Protein AF-A0A661BWZ9-F1 (afdb_monomer_lite)

Structure (mmCIF, N/CA/C/O backbone):
data_AF-A0A661BWZ9-F1
#
_entry.id   AF-A0A661BWZ9-F1
#
loop_
_atom_site.group_PDB
_atom_site.id
_atom_site.type_symbol
_atom_site.label_atom_id
_atom_site.label_alt_id
_atom_site.label_comp_id
_atom_site.label_asym_id
_atom_site.label_entity_id
_atom_site.label_seq_id
_atom_site.pdbx_PDB_ins_code
_atom_site.Cartn_x
_atom_site.Cartn_y
_atom_site.Cartn_z
_atom_site.occupancy
_atom_site.B_iso_or_equiv
_atom_site.auth_seq_id
_atom_site.auth_comp_id
_atom_site.auth_asym_id
_atom_site.auth_atom_id
_atom_site.pdbx_PDB_model_num
ATOM 1 N N . GLN A 1 1 ? -4.261 3.163 -0.045 1.00 92.25 1 GLN A N 1
ATOM 2 C CA . GLN A 1 1 ? -4.926 2.239 -0.993 1.00 92.25 1 GLN A CA 1
ATOM 3 C C . GLN A 1 1 ? -5.268 2.899 -2.320 1.00 92.25 1 GLN A C 1
ATOM 5 O O . GLN A 1 1 ? -4.926 2.303 -3.326 1.00 92.25 1 GLN A O 1
ATOM 10 N N . ASN A 1 2 ? -5.850 4.107 -2.358 1.00 97.38 2 ASN A N 1
ATOM 11 C CA . ASN A 1 2 ? -6.140 4.800 -3.628 1.00 97.38 2 ASN A CA 1
ATOM 12 C C . ASN A 1 2 ? -4.933 4.825 -4.580 1.00 97.38 2 ASN A C 1
ATOM 14 O O . ASN A 1 2 ? -5.056 4.381 -5.711 1.00 97.38 2 ASN A O 1
ATOM 18 N N . MET A 1 3 ? -3.745 5.198 -4.080 1.00 97.06 3 MET A N 1
ATOM 19 C CA . MET A 1 3 ? -2.504 5.172 -4.872 1.00 97.06 3 MET A CA 1
ATOM 20 C C . MET A 1 3 ? -2.201 3.797 -5.486 1.00 97.06 3 MET A C 1
ATOM 22 O O . MET A 1 3 ? -1.756 3.722 -6.622 1.00 97.06 3 MET A O 1
ATOM 26 N N . TRP A 1 4 ? -2.467 2.707 -4.758 1.00 94.75 4 TRP A N 1
ATOM 27 C CA . TRP A 1 4 ? -2.253 1.342 -5.246 1.00 94.75 4 TRP A CA 1
ATOM 28 C C . TRP A 1 4 ? -3.187 1.022 -6.412 1.00 94.75 4 TRP A C 1
ATOM 30 O O . TRP A 1 4 ? -2.729 0.554 -7.447 1.00 94.75 4 TRP A O 1
ATOM 40 N N . LEU A 1 5 ? -4.482 1.322 -6.268 1.00 95.25 5 LEU A N 1
ATOM 41 C CA . LEU A 1 5 ? -5.473 1.103 -7.327 1.00 95.25 5 LEU A CA 1
ATOM 42 C C . LEU A 1 5 ? -5.160 1.941 -8.571 1.00 95.25 5 LEU A C 1
ATOM 44 O O . LEU A 1 5 ? -5.268 1.441 -9.687 1.00 95.25 5 LEU A O 1
ATOM 48 N N . THR A 1 6 ? -4.715 3.187 -8.382 1.00 96.69 6 THR A N 1
ATOM 49 C CA . THR A 1 6 ? -4.250 4.045 -9.478 1.00 96.69 6 THR A CA 1
ATOM 50 C C . THR A 1 6 ? -3.039 3.441 -10.187 1.00 96.69 6 THR A C 1
ATOM 52 O O . THR A 1 6 ? -3.042 3.383 -11.412 1.00 96.69 6 THR A O 1
ATOM 55 N N . CYS A 1 7 ? -2.040 2.939 -9.449 1.00 95.12 7 CYS A N 1
ATOM 56 C CA . CYS A 1 7 ? -0.887 2.259 -10.048 1.00 95.12 7 CYS A CA 1
ATOM 57 C C . CYS A 1 7 ? -1.338 1.072 -10.907 1.00 95.12 7 CYS A C 1
ATOM 59 O O . CYS A 1 7 ? -0.976 1.001 -12.077 1.00 95.12 7 CYS A O 1
ATOM 61 N N . THR A 1 8 ? -2.203 0.206 -10.370 1.00 92.12 8 THR A N 1
ATOM 62 C CA . THR A 1 8 ? -2.751 -0.938 -11.112 1.00 92.12 8 THR A CA 1
ATOM 63 C C . THR A 1 8 ? -3.472 -0.501 -12.388 1.00 92.12 8 THR A C 1
ATOM 65 O O . THR A 1 8 ? -3.213 -1.061 -13.448 1.00 92.12 8 THR A O 1
ATOM 68 N N . ALA A 1 9 ? -4.318 0.533 -12.323 1.00 94.44 9 ALA A N 1
ATOM 69 C CA . ALA A 1 9 ? -5.023 1.063 -13.495 1.00 94.44 9 ALA A CA 1
ATOM 70 C C . ALA A 1 9 ? -4.074 1.633 -14.567 1.00 94.44 9 ALA A C 1
ATOM 72 O O . ALA A 1 9 ? -4.417 1.655 -15.746 1.00 94.44 9 ALA A O 1
ATOM 73 N N . MET A 1 10 ? -2.884 2.080 -14.165 1.00 94.50 10 MET A N 1
ATOM 74 C CA . MET A 1 10 ? -1.834 2.585 -15.053 1.00 94.50 10 MET A CA 1
ATOM 75 C C . MET A 1 10 ? -0.843 1.500 -15.513 1.00 94.50 10 MET A C 1
ATOM 77 O O . MET A 1 10 ? 0.137 1.830 -16.178 1.00 94.50 10 MET A O 1
ATOM 81 N N . GLY A 1 11 ? -1.048 0.226 -15.152 1.00 92.50 11 GLY A N 1
ATOM 82 C CA . GLY A 1 11 ? -0.095 -0.852 -15.453 1.00 92.50 11 GLY A CA 1
ATOM 83 C C . GLY A 1 11 ? 1.218 -0.753 -14.664 1.00 92.50 11 GLY A C 1
ATOM 84 O O . GLY A 1 11 ? 2.263 -1.215 -15.117 1.00 92.50 11 GLY A O 1
ATOM 85 N N . ILE A 1 12 ? 1.186 -0.112 -13.494 1.00 94.31 12 ILE A N 1
ATOM 86 C CA . ILE A 1 12 ? 2.322 0.045 -12.583 1.00 94.31 12 ILE A CA 1
ATOM 87 C C . ILE A 1 12 ? 2.147 -0.930 -11.415 1.00 94.31 12 ILE A C 1
ATOM 89 O O . ILE A 1 12 ? 1.136 -0.910 -10.708 1.00 94.31 12 ILE A O 1
ATOM 93 N N . GLY A 1 13 ? 3.160 -1.763 -11.182 1.00 93.75 13 GLY A N 1
ATOM 94 C CA . GLY A 1 13 ? 3.242 -2.598 -9.990 1.00 93.75 13 GLY A CA 1
ATOM 95 C C . GLY A 1 13 ? 3.582 -1.752 -8.766 1.00 93.75 13 GLY A C 1
ATOM 96 O O . GLY A 1 13 ? 4.384 -0.820 -8.849 1.00 93.75 13 GLY A O 1
ATOM 97 N N . ALA A 1 14 ? 2.987 -2.082 -7.621 1.00 94.56 14 ALA A N 1
ATOM 98 C CA . ALA A 1 14 ? 3.251 -1.388 -6.369 1.00 94.56 14 ALA A CA 1
ATOM 99 C C . ALA A 1 14 ? 3.374 -2.357 -5.191 1.00 94.56 14 ALA A C 1
ATOM 101 O O . ALA A 1 14 ? 2.753 -3.420 -5.176 1.00 94.56 14 ALA A O 1
ATOM 102 N N . TYR A 1 15 ? 4.162 -1.968 -4.189 1.00 93.75 15 TYR A N 1
ATOM 103 C CA . TYR A 1 15 ? 4.309 -2.685 -2.925 1.00 93.75 15 TYR A CA 1
ATOM 104 C C . TYR A 1 15 ? 4.409 -1.698 -1.760 1.00 93.75 15 TYR A C 1
ATOM 106 O O . TYR A 1 15 ? 5.149 -0.720 -1.821 1.00 93.75 15 TYR A O 1
ATOM 114 N N . TRP A 1 16 ? 3.675 -1.962 -0.679 1.00 95.12 16 TRP A N 1
ATOM 115 C CA . TRP A 1 16 ? 3.711 -1.163 0.545 1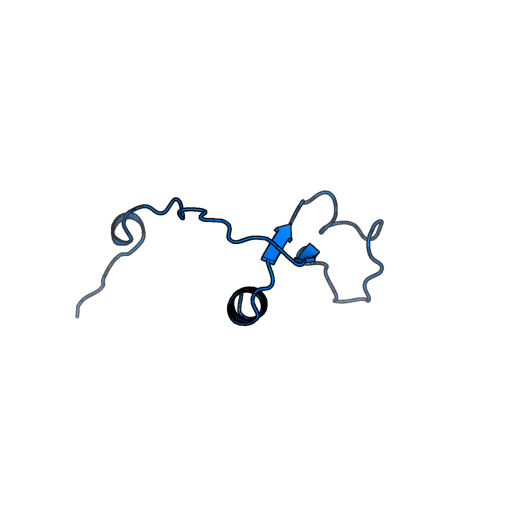.00 95.12 16 TRP A CA 1
ATOM 116 C C . TRP A 1 16 ? 4.447 -1.936 1.629 1.00 95.12 16 TRP A C 1
ATOM 118 O O . TRP A 1 16 ? 3.992 -3.000 2.051 1.00 95.12 16 TRP A O 1
ATOM 128 N N . SER A 1 17 ? 5.534 -1.361 2.131 1.00 93.31 17 SER A N 1
ATOM 129 C CA . SER A 1 17 ? 6.302 -1.910 3.245 1.00 93.31 17 SER A CA 1
ATOM 130 C C . SER A 1 17 ? 6.131 -1.029 4.478 1.00 93.31 17 SER A C 1
ATOM 132 O O . SER A 1 17 ? 6.376 0.173 4.417 1.00 93.31 17 SER A O 1
ATOM 134 N N . SER A 1 18 ? 5.740 -1.614 5.610 1.00 92.31 18 SER A N 1
ATOM 135 C CA . SER A 1 18 ? 5.663 -0.920 6.906 1.00 92.31 18 SER A CA 1
ATOM 136 C C . SER A 1 18 ? 6.522 -1.596 7.992 1.00 92.31 18 SER A C 1
ATOM 138 O O . SER A 1 18 ? 5.992 -2.000 9.031 1.00 92.31 18 SER A O 1
ATOM 140 N N . PRO A 1 19 ? 7.834 -1.792 7.766 1.00 89.00 19 PRO A N 1
ATOM 141 C CA . PRO A 1 19 ? 8.712 -2.432 8.734 1.00 89.00 19 PRO A CA 1
ATOM 142 C C . PRO A 1 19 ? 8.985 -1.482 9.902 1.00 89.00 19 PRO A C 1
ATOM 144 O O . PRO A 1 19 ? 9.419 -0.347 9.701 1.00 89.00 19 PRO A O 1
ATOM 147 N N . SER A 1 20 ? 8.781 -1.963 11.130 1.00 85.44 20 SER A N 1
ATOM 148 C CA . SER A 1 20 ? 8.977 -1.183 12.364 1.00 85.44 20 SER A CA 1
ATOM 149 C C . SER A 1 20 ? 10.374 -0.568 12.473 1.00 85.44 20 SER A C 1
ATOM 151 O O . SER A 1 20 ? 10.509 0.534 12.997 1.00 85.44 20 SER A O 1
ATOM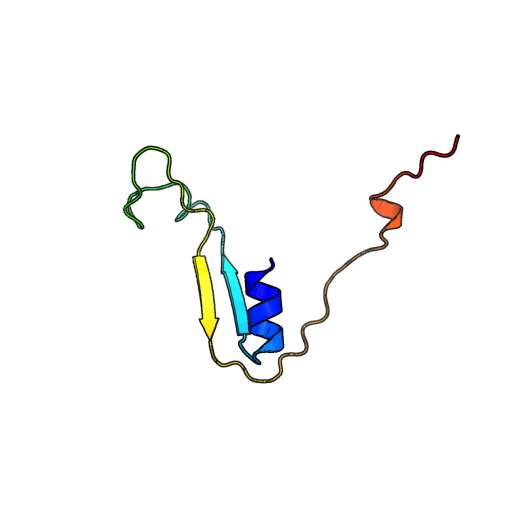 153 N N . ALA A 1 21 ? 11.387 -1.250 11.927 1.00 81.12 21 ALA A N 1
ATOM 154 C CA . ALA A 1 21 ? 12.776 -0.801 11.894 1.00 81.12 21 ALA A CA 1
ATOM 155 C C . ALA A 1 21 ? 13.016 0.474 11.067 1.00 81.12 21 ALA A C 1
ATOM 157 O O . ALA A 1 21 ? 14.041 1.105 11.265 1.00 81.12 21 ALA A O 1
ATO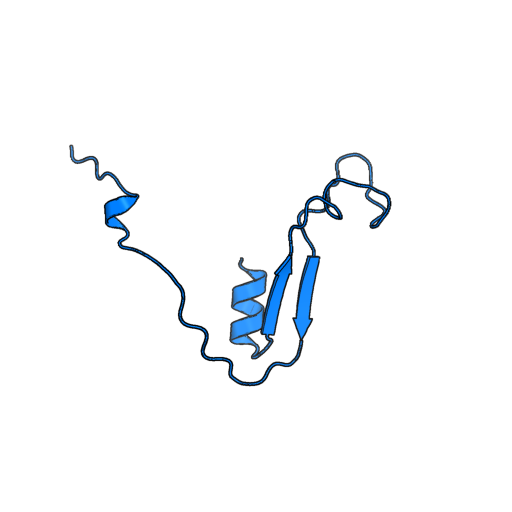M 158 N N . PHE A 1 22 ? 12.106 0.852 10.163 1.00 76.81 22 PHE A N 1
ATOM 159 C CA . PHE A 1 22 ? 12.247 2.053 9.327 1.00 76.81 22 PHE A CA 1
ATOM 160 C C . PHE A 1 22 ? 11.187 3.117 9.626 1.00 76.81 22 PHE A C 1
ATOM 162 O O . PHE A 1 22 ? 11.458 4.302 9.495 1.00 76.81 22 PHE A O 1
ATOM 169 N N . ILE A 1 23 ? 9.971 2.716 10.011 1.00 82.69 23 ILE A N 1
ATOM 170 C CA . ILE A 1 23 ? 8.837 3.652 10.130 1.00 82.69 23 ILE A CA 1
ATOM 171 C C . ILE A 1 23 ? 8.743 4.352 11.496 1.00 82.69 23 ILE A C 1
ATOM 173 O O . ILE A 1 23 ? 8.042 5.351 11.618 1.00 82.69 23 ILE A O 1
ATOM 177 N N . ASN A 1 24 ? 9.438 3.840 12.519 1.00 78.19 24 ASN A N 1
ATOM 178 C CA . ASN A 1 24 ? 9.398 4.368 13.892 1.00 78.19 24 ASN A CA 1
ATOM 179 C C . ASN A 1 24 ? 10.679 5.111 14.301 1.00 78.19 24 ASN A C 1
ATOM 181 O O . ASN A 1 24 ? 10.851 5.447 15.471 1.00 78.19 24 ASN A O 1
ATOM 185 N N . THR A 1 25 ? 11.595 5.328 13.363 1.00 74.19 25 THR A N 1
ATOM 186 C CA . THR A 1 25 ? 12.895 5.955 13.606 1.00 74.19 25 THR A CA 1
ATOM 187 C C . THR A 1 25 ? 13.089 7.103 12.623 1.00 74.19 25 THR A C 1
ATOM 189 O O . THR A 1 25 ? 12.625 7.046 11.485 1.00 74.19 25 THR A O 1
ATOM 192 N N . LYS A 1 26 ? 13.760 8.160 13.089 1.00 71.00 26 LYS A N 1
ATOM 193 C CA . LYS A 1 26 ? 14.172 9.300 12.261 1.00 71.00 26 LYS A CA 1
ATOM 194 C C . LYS A 1 26 ? 15.481 9.038 11.511 1.00 71.00 26 LYS A C 1
ATOM 196 O O . LYS A 1 26 ? 15.885 9.854 10.702 1.00 71.00 26 LYS A O 1
ATOM 201 N N . ASP A 1 27 ? 16.125 7.897 11.745 1.00 74.38 27 ASP A N 1
ATOM 202 C CA . ASP A 1 27 ? 17.455 7.586 11.211 1.0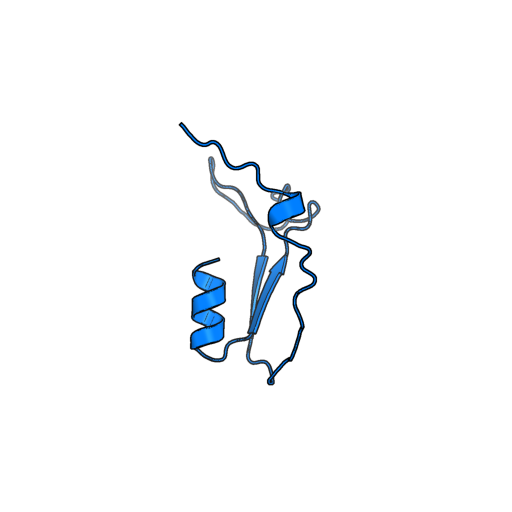0 74.38 27 ASP A CA 1
ATOM 203 C C . ASP A 1 27 ? 17.434 7.328 9.695 1.00 74.38 27 ASP A C 1
ATOM 205 O O . ASP A 1 27 ? 18.473 7.376 9.043 1.00 74.38 27 ASP A O 1
ATOM 209 N N . PHE A 1 28 ? 16.257 7.035 9.132 1.00 76.44 28 PHE A N 1
ATOM 210 C CA . PHE A 1 28 ? 16.093 6.698 7.715 1.00 76.44 28 PHE A CA 1
ATOM 211 C C . PHE A 1 28 ? 15.375 7.772 6.899 1.00 76.44 28 PHE A C 1
ATOM 213 O O . PHE A 1 28 ? 15.533 7.807 5.679 1.00 76.44 28 PHE A O 1
ATOM 220 N N . VAL A 1 29 ? 14.555 8.603 7.544 1.00 77.69 29 VAL A N 1
ATOM 221 C CA . VAL A 1 29 ? 13.767 9.650 6.889 1.00 77.69 29 VAL A CA 1
ATOM 222 C C . VAL A 1 29 ? 13.662 10.833 7.842 1.00 77.69 29 VAL A C 1
ATOM 224 O O . VAL A 1 29 ? 13.090 10.705 8.928 1.00 77.69 29 VAL A O 1
ATOM 227 N N . ASP A 1 30 ? 14.173 11.982 7.410 1.00 83.88 30 ASP A N 1
ATOM 228 C CA . ASP A 1 30 ? 13.936 13.246 8.095 1.00 83.88 30 ASP A CA 1
ATOM 229 C C . ASP A 1 30 ? 12.46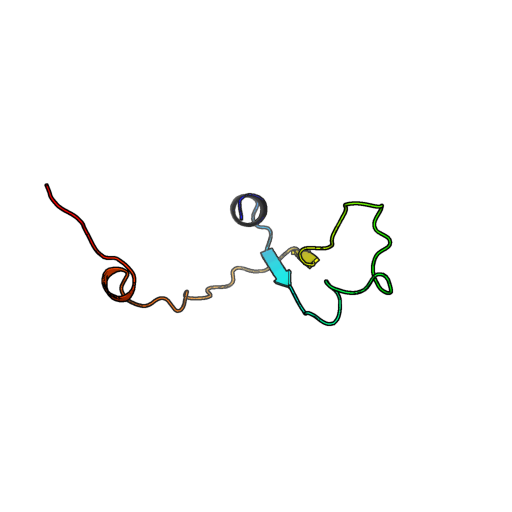0 13.628 7.944 1.00 83.88 30 ASP A C 1
ATOM 231 O O . ASP A 1 30 ? 11.935 13.727 6.835 1.00 83.88 30 ASP A O 1
ATOM 235 N N . VAL A 1 31 ? 11.781 13.792 9.078 1.00 85.81 31 VAL A N 1
ATOM 236 C CA . VAL A 1 31 ? 10.370 14.185 9.161 1.00 85.81 31 VAL A CA 1
ATOM 237 C C . VAL A 1 31 ? 10.222 15.344 10.142 1.00 85.81 31 VAL A C 1
ATOM 239 O O . VAL A 1 31 ? 10.866 15.364 11.204 1.00 85.81 31 VAL A O 1
ATOM 242 N N . GLU A 1 32 ? 9.362 16.297 9.803 1.00 90.75 32 GLU A N 1
ATOM 243 C CA . GLU A 1 32 ? 9.131 17.502 10.596 1.00 90.75 32 GLU A CA 1
ATOM 244 C C . GLU A 1 32 ? 8.342 17.206 11.889 1.00 90.75 32 GLU A C 1
ATOM 246 O O . GLU A 1 32 ? 7.745 16.132 12.056 1.00 90.75 32 GLU A O 1
ATOM 251 N N . PRO A 1 33 ? 8.312 18.136 12.863 1.00 89.94 33 PRO A N 1
ATOM 252 C CA . PRO A 1 33 ? 7.458 18.000 14.037 1.00 89.94 33 PRO A CA 1
ATOM 253 C C . PRO A 1 33 ? 5.985 17.782 13.655 1.00 89.94 33 PRO A C 1
ATOM 255 O O . PRO A 1 33 ? 5.366 18.606 12.991 1.00 89.94 33 PRO A O 1
ATOM 258 N N . GLY A 1 34 ? 5.411 16.669 14.120 1.00 91.00 34 GLY A N 1
ATOM 259 C CA . GLY A 1 34 ? 4.030 16.276 13.812 1.00 91.00 34 GLY A CA 1
ATOM 260 C C . GLY A 1 34 ? 3.891 15.331 12.614 1.00 91.00 34 GLY A C 1
ATOM 261 O O . GLY A 1 34 ? 2.814 14.770 12.410 1.00 91.00 34 GLY A O 1
ATOM 262 N N . GLU A 1 35 ? 4.967 15.086 11.869 1.00 89.88 35 GLU A N 1
ATOM 263 C CA . GLU A 1 35 ? 4.984 14.121 10.776 1.00 89.88 35 GLU A CA 1
ATOM 264 C C . GLU A 1 35 ? 5.422 12.729 11.247 1.00 89.88 35 GLU A C 1
ATOM 266 O O . GLU A 1 35 ? 6.134 12.557 12.241 1.00 89.88 35 GLU A O 1
ATOM 271 N N . ARG A 1 36 ? 4.979 11.700 10.516 1.00 86.94 36 ARG A N 1
ATOM 272 C CA . ARG A 1 36 ? 5.416 10.315 10.719 1.00 86.94 36 ARG A CA 1
ATOM 273 C C . ARG A 1 36 ? 5.479 9.562 9.397 1.00 86.94 36 ARG A C 1
ATOM 275 O O . ARG A 1 36 ? 4.574 9.675 8.571 1.00 86.94 36 ARG A O 1
ATOM 282 N N . CYS A 1 37 ? 6.501 8.727 9.238 1.00 89.50 37 CYS A N 1
ATOM 283 C CA . CYS A 1 37 ? 6.571 7.778 8.135 1.00 89.50 37 CYS A CA 1
ATOM 284 C C . CYS A 1 37 ? 5.558 6.643 8.369 1.00 89.50 37 CYS A C 1
ATOM 286 O O . CYS A 1 37 ? 5.592 5.968 9.394 1.00 89.50 37 CYS A O 1
ATOM 288 N N . LEU A 1 38 ? 4.627 6.428 7.435 1.00 89.88 38 LEU A N 1
ATOM 289 C CA . LEU A 1 38 ? 3.634 5.340 7.525 1.00 89.88 38 LEU A CA 1
ATOM 290 C C . LEU A 1 38 ? 4.105 4.044 6.852 1.00 89.88 38 LEU A C 1
ATOM 292 O O . LEU A 1 38 ? 3.483 2.989 7.002 1.00 89.88 38 LEU A O 1
ATOM 296 N N . GLY A 1 39 ? 5.175 4.132 6.071 1.00 91.19 39 GLY A N 1
ATOM 297 C CA . GLY A 1 39 ? 5.660 3.062 5.223 1.00 91.19 39 GLY A CA 1
ATOM 298 C C . GLY A 1 39 ? 6.298 3.595 3.953 1.00 91.19 39 GLY A C 1
ATOM 299 O O . GLY A 1 39 ? 6.179 4.768 3.607 1.00 91.19 39 GLY A O 1
ATOM 300 N N . LEU A 1 40 ? 6.964 2.687 3.258 1.00 90.88 40 LEU A N 1
ATOM 301 C CA . LEU A 1 40 ? 7.591 2.929 1.972 1.00 90.88 40 LEU A CA 1
ATOM 302 C C . LEU A 1 40 ? 6.691 2.355 0.882 1.00 90.88 40 LEU A C 1
ATOM 304 O O . LEU A 1 40 ? 6.302 1.184 0.932 1.00 90.88 40 LEU A O 1
ATOM 308 N N . PHE A 1 41 ? 6.349 3.197 -0.089 1.00 94.81 41 PHE A N 1
ATOM 309 C CA . PHE A 1 41 ? 5.531 2.822 -1.232 1.00 94.81 41 PHE A CA 1
ATOM 310 C C . PHE A 1 41 ? 6.428 2.655 -2.457 1.00 94.81 41 PHE A C 1
ATOM 312 O O . PHE A 1 41 ? 6.848 3.627 -3.080 1.00 94.81 41 PHE A O 1
ATOM 319 N N . TYR A 1 42 ? 6.753 1.407 -2.769 1.00 95.00 42 TYR A N 1
ATOM 320 C CA . TYR A 1 42 ? 7.562 1.047 -3.924 1.00 95.00 42 TYR A CA 1
ATOM 321 C C . TYR A 1 42 ? 6.676 0.965 -5.161 1.00 95.00 42 TYR A C 1
ATOM 323 O O . TYR A 1 42 ? 5.568 0.431 -5.097 1.00 95.00 42 TYR A O 1
ATOM 331 N N . MET A 1 43 ? 7.183 1.466 -6.282 1.00 96.31 43 MET A N 1
ATOM 332 C CA . MET A 1 43 ? 6.502 1.477 -7.574 1.00 96.31 43 MET A CA 1
ATOM 333 C C . MET A 1 43 ? 7.474 1.042 -8.664 1.00 96.31 43 MET A C 1
ATOM 335 O O . MET A 1 43 ? 8.665 1.345 -8.588 1.00 96.31 43 MET A O 1
ATOM 339 N N . GLY A 1 44 ? 6.975 0.375 -9.698 1.00 94.69 44 GLY A N 1
ATOM 340 C CA . GLY A 1 44 ? 7.809 0.003 -10.831 1.00 94.69 44 GLY A CA 1
ATOM 341 C C . GLY A 1 44 ? 7.028 -0.614 -11.976 1.00 94.69 44 GLY A C 1
ATOM 342 O O . GLY A 1 44 ? 5.883 -1.043 -11.820 1.00 94.69 44 GLY A O 1
ATOM 343 N N . LYS A 1 45 ? 7.675 -0.679 -13.142 1.00 92.56 45 LYS A N 1
ATOM 344 C CA . LYS A 1 45 ? 7.191 -1.525 -14.228 1.00 92.56 45 LYS A CA 1
ATOM 345 C C . LYS A 1 45 ? 7.290 -2.974 -13.760 1.00 92.56 45 LYS A C 1
ATOM 347 O O . LYS A 1 45 ? 8.351 -3.409 -13.319 1.00 92.56 45 LYS A O 1
ATOM 352 N N . CYS A 1 46 ? 6.184 -3.687 -13.835 1.00 84.88 46 CYS A N 1
ATOM 353 C CA . CYS A 1 46 ? 6.100 -5.092 -13.489 1.00 84.88 46 CYS A CA 1
ATOM 354 C C . CYS A 1 46 ? 5.445 -5.806 -14.666 1.00 84.88 46 CYS A C 1
ATOM 356 O O . CYS A 1 46 ? 4.624 -5.201 -15.358 1.00 84.88 46 CYS A O 1
ATOM 358 N N . ASP A 1 47 ? 5.837 -7.049 -14.912 1.00 84.00 47 ASP A N 1
ATOM 359 C CA . ASP A 1 47 ? 5.094 -7.902 -15.834 1.00 84.00 47 ASP A CA 1
ATOM 360 C C . ASP A 1 47 ? 3.744 -8.274 -15.201 1.00 84.00 47 ASP A C 1
ATOM 362 O O . ASP A 1 47 ? 3.514 -8.021 -14.015 1.00 84.00 47 ASP A O 1
ATOM 366 N N . ASP A 1 48 ? 2.839 -8.870 -15.973 1.00 75.19 48 ASP A N 1
ATOM 367 C CA . ASP A 1 48 ? 1.568 -9.343 -15.426 1.00 75.19 48 ASP A CA 1
ATOM 368 C C . ASP A 1 48 ? 1.823 -10.408 -14.352 1.00 75.19 48 ASP A C 1
ATOM 370 O O . ASP A 1 48 ? 2.243 -11.531 -14.640 1.00 75.19 48 ASP A O 1
ATOM 374 N N . VAL A 1 49 ? 1.574 -10.047 -13.091 1.00 77.75 49 VAL A N 1
ATOM 375 C CA . VAL A 1 49 ? 1.695 -10.964 -11.957 1.00 77.75 49 VAL A CA 1
ATOM 376 C C . VAL A 1 49 ? 0.306 -11.385 -11.505 1.00 77.75 49 VAL A C 1
ATOM 378 O O . VAL A 1 49 ? -0.443 -10.592 -10.933 1.00 77.75 49 VAL A O 1
ATOM 381 N N . ASP A 1 50 ? -0.018 -12.658 -11.708 1.00 80.75 50 ASP A N 1
ATOM 382 C CA . ASP A 1 50 ? -1.206 -13.267 -11.116 1.00 80.75 50 ASP A CA 1
ATOM 383 C C . ASP A 1 50 ? -0.908 -13.687 -9.668 1.00 80.75 50 ASP A C 1
ATOM 385 O O . ASP A 1 50 ? -0.320 -14.738 -9.398 1.00 80.75 50 ASP A O 1
ATOM 389 N N . LEU A 1 51 ? -1.261 -12.817 -8.717 1.00 83.62 51 LEU A N 1
ATOM 390 C CA . LEU A 1 51 ? -1.150 -13.087 -7.283 1.00 83.62 51 LEU A CA 1
ATOM 391 C C . LEU A 1 51 ? -2.546 -13.232 -6.672 1.00 83.62 51 LEU A C 1
ATOM 393 O O . LEU A 1 51 ? -3.159 -12.225 -6.297 1.00 83.62 51 LEU A O 1
ATOM 397 N N . PRO A 1 52 ? -3.050 -14.464 -6.487 1.00 88.19 52 PRO A N 1
ATOM 398 C CA . PRO A 1 52 ? -4.348 -14.659 -5.869 1.00 88.19 52 PRO A CA 1
ATOM 399 C C . PRO A 1 52 ? -4.327 -14.171 -4.417 1.00 88.19 52 PRO A C 1
ATOM 401 O O . PRO A 1 52 ? -3.480 -14.542 -3.595 1.00 88.19 52 PRO A O 1
ATOM 404 N N . GLY A 1 53 ? -5.303 -13.332 -4.079 1.00 88.62 53 GLY A N 1
ATOM 405 C CA . GLY A 1 53 ? -5.485 -12.851 -2.720 1.00 88.62 53 GLY A CA 1
ATOM 406 C C . GLY A 1 53 ? -5.851 -13.995 -1.774 1.00 88.62 53 GLY A C 1
ATOM 407 O O . GLY A 1 53 ? -6.852 -14.678 -1.960 1.00 88.62 53 GLY A O 1
ATOM 408 N N . LYS A 1 54 ? -5.091 -14.164 -0.689 1.00 92.81 54 LYS A N 1
ATOM 409 C CA . LYS A 1 54 ? -5.471 -15.063 0.412 1.00 92.81 54 LYS A CA 1
ATOM 410 C C . LYS A 1 54 ? -6.518 -14.360 1.282 1.00 92.81 54 LYS A C 1
ATOM 412 O O . LYS A 1 54 ? -6.166 -13.523 2.121 1.00 92.81 54 LYS A O 1
ATOM 417 N N . ARG A 1 55 ? -7.806 -14.614 1.039 1.00 93.56 55 ARG A N 1
ATOM 418 C CA . ARG A 1 55 ? -8.931 -14.063 1.818 1.00 93.56 55 ARG A CA 1
ATOM 419 C C . ARG A 1 55 ? -9.895 -15.185 2.208 1.00 93.56 55 ARG A C 1
ATOM 421 O O . ARG A 1 55 ? -10.221 -16.022 1.378 1.00 93.56 55 ARG A O 1
ATOM 428 N N . GLY A 1 56 ? -10.313 -15.199 3.474 1.00 94.69 56 GLY A N 1
ATOM 429 C CA . GLY A 1 56 ? -11.375 -16.079 3.974 1.00 94.69 56 GLY A CA 1
ATOM 430 C C . GLY A 1 56 ? -12.767 -15.489 3.742 1.00 94.69 56 GLY A C 1
ATOM 431 O O . GLY A 1 56 ? -12.902 -14.413 3.152 1.00 94.69 56 GLY A O 1
ATOM 432 N N . SER A 1 57 ? -13.797 -16.174 4.237 1.00 96.00 57 SER A N 1
ATOM 433 C CA . SER A 1 57 ? -15.179 -15.698 4.149 1.00 96.00 57 SER A CA 1
ATOM 434 C C . SER A 1 57 ? -15.356 -14.388 4.921 1.00 96.00 57 SER A C 1
ATOM 436 O O . SER A 1 57 ? -14.871 -14.232 6.041 1.00 96.00 57 SER A O 1
ATOM 438 N N . VAL A 1 58 ? -16.102 -13.439 4.348 1.00 95.81 58 VAL A N 1
ATOM 439 C CA . VAL A 1 58 ? -16.461 -12.188 5.040 1.00 95.81 58 VAL A CA 1
ATOM 440 C C . VAL A 1 58 ? -17.311 -12.451 6.288 1.00 95.81 58 VAL A C 1
ATOM 442 O O . VAL A 1 58 ? -17.227 -11.703 7.260 1.00 95.81 58 VAL A O 1
ATOM 445 N N . ARG A 1 59 ? -18.083 -13.548 6.290 1.00 95.88 59 ARG A N 1
ATOM 446 C CA . ARG A 1 59 ? -18.953 -13.945 7.409 1.00 95.88 59 ARG A CA 1
ATOM 447 C C . ARG A 1 59 ? -18.169 -14.217 8.690 1.00 95.88 59 ARG A C 1
ATOM 449 O O . ARG A 1 59 ? -18.701 -14.002 9.768 1.00 95.88 59 ARG A O 1
ATOM 456 N N . ASP A 1 60 ? -16.901 -14.606 8.573 1.00 97.06 60 ASP A N 1
ATOM 457 C CA . ASP A 1 60 ? -16.041 -14.899 9.726 1.00 97.06 60 ASP A CA 1
ATOM 458 C C . ASP A 1 60 ? -15.616 -13.620 10.473 1.00 97.06 60 ASP A C 1
ATOM 460 O O . ASP A 1 60 ? -15.025 -13.692 11.548 1.00 97.06 60 ASP A O 1
ATOM 464 N N . LYS A 1 61 ? -15.863 -12.437 9.889 1.00 97.00 61 LYS A N 1
ATOM 465 C CA . LYS A 1 61 ? -15.404 -11.136 10.401 1.00 97.00 61 LYS A CA 1
ATOM 466 C C . LYS A 1 61 ? -16.507 -10.080 10.504 1.00 97.00 61 LYS A C 1
ATOM 468 O O . LYS A 1 61 ? -16.198 -8.934 10.821 1.00 97.00 61 LYS A O 1
ATOM 473 N N . VAL A 1 62 ? -17.761 -10.426 10.204 1.00 97.25 62 VAL A N 1
ATOM 474 C CA . VAL A 1 62 ? -18.876 -9.468 10.155 1.00 97.25 62 VAL A CA 1
ATOM 475 C C . VAL A 1 62 ? -20.073 -10.003 10.932 1.00 97.25 62 VAL A C 1
ATOM 477 O O . VAL A 1 62 ? -20.485 -11.143 10.738 1.00 97.25 62 VAL A O 1
ATOM 480 N N . VAL A 1 63 ? -20.660 -9.141 11.765 1.00 95.88 63 VAL A N 1
ATOM 481 C CA . VAL A 1 63 ? -21.956 -9.356 12.416 1.00 95.88 63 VAL A CA 1
ATOM 482 C C . VAL A 1 63 ? -22.954 -8.379 11.806 1.00 95.88 63 VAL A C 1
ATOM 484 O O . VAL A 1 63 ? -22.694 -7.178 11.764 1.00 95.88 63 VAL A O 1
ATOM 487 N N . TRP A 1 64 ? -24.082 -8.896 11.325 1.00 93.00 64 TRP A N 1
ATOM 488 C CA . TRP A 1 64 ? -25.179 -8.079 10.813 1.00 93.00 64 TRP A CA 1
ATOM 489 C C . TRP A 1 64 ? -26.168 -7.811 11.940 1.00 93.00 64 TRP A C 1
ATOM 491 O O . TRP A 1 64 ? -26.629 -8.750 12.586 1.00 93.00 64 TRP A O 1
ATOM 501 N N . ILE A 1 65 ? -26.479 -6.539 12.171 1.00 94.88 65 ILE A N 1
ATOM 502 C CA . ILE A 1 65 ? -27.529 -6.126 13.100 1.00 94.88 65 ILE A CA 1
ATOM 503 C C . ILE A 1 65 ? -28.756 -5.806 12.257 1.00 94.88 65 ILE A C 1
ATOM 505 O O . ILE A 1 65 ? -28.683 -4.988 11.340 1.00 94.88 65 ILE A O 1
ATOM 509 N N . THR A 1 66 ? -29.855 -6.485 12.550 1.00 90.56 66 THR A N 1
ATOM 510 C CA . THR A 1 66 ? -31.175 -6.196 11.991 1.00 90.56 66 THR A CA 1
ATOM 511 C C . THR A 1 66 ? -32.024 -5.540 13.071 1.00 90.56 66 THR A C 1
ATOM 513 O O . THR A 1 66 ? -31.873 -5.889 14.243 1.00 90.56 66 THR A O 1
ATOM 516 N N . GLU A 1 67 ? -32.869 -4.589 12.672 1.00 74.88 67 GL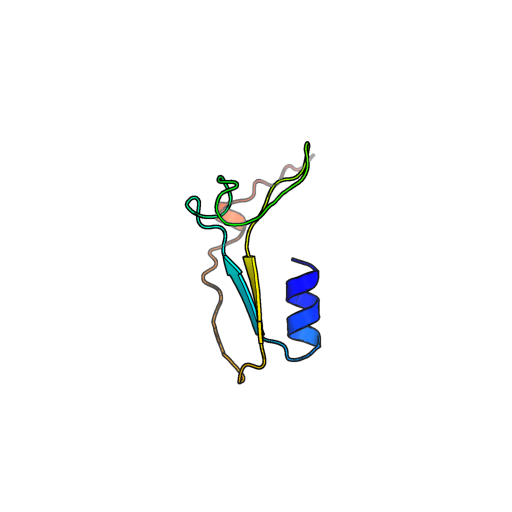U A N 1
ATOM 517 C CA . GLU A 1 67 ? -33.873 -3.960 13.545 1.00 74.88 67 GLU A CA 1
ATOM 518 C C . GLU A 1 67 ? -34.909 -4.962 14.069 1.00 74.88 67 GLU A C 1
ATOM 520 O O . GLU A 1 67 ? -35.214 -5.941 13.343 1.00 74.88 67 GLU A O 1
#

Secondary structure (DSSP, 8-state):
-HHHHHHHHTTEEEEEE--HHHHS-SSSS---TT-----EEEEEE------------GGGG------

Radius of gyration: 17.44 Å; chains: 1; bounding box: 51×34×30 Å

Foldseek 3Di:
DVVCVVCVVVQKHKDWAQDCVAFVDCPNPPDDVPDTRRTDIDIGRDDDDDDDDPDDDVVVPDDDDDD

pLDDT: mean 89.42, std 7.09, range [71.0, 97.38]

Sequence (67 aa):
QNMWLTCTAMGIGAYWSSPSAFINTKDFVDVEPGERCLGLFYMGKCDDVDLPGKRGSVRDKVVWITE